Protein AF-A0A923Y8V9-F1 (afdb_monomer)

Sequence (96 aa):
MPATHSASDKLSQPVSETPLPWWRFKIVWLVFGLPATVVVASLVTGAIAWTHIDPVVTDARFTHPNAAEEVAEHGQPKSALEPAMTARNHAATPGR

Foldseek 3Di:
DDDDDDPPPPPDDPPPDDDDDPVPDVVVCVVVVVVVVVVVVVVVVVVVCVVCVPPPPPVVCVVDVCPVVVVVVPDDDPLVPPDPVVNVVVVPDDDD

Secondary structure (DSSP, 8-state):
-----SSGGGS-----PPPPPGGG-HHHHHHHHHHHHHHHHHHHHHHHHHHT-------HHHH-TTHHHHHHTS---GGGGS-HHHHHHHTTS---

Radius of gyration: 38.98 Å; Cα contacts (8 Å, |Δi|>4): 9; chains: 1; bounding box: 86×25×110 Å

Structure (mmCIF, N/CA/C/O backbone):
data_AF-A0A923Y8V9-F1
#
_entry.id   AF-A0A923Y8V9-F1
#
loop_
_atom_site.group_PDB
_atom_site.id
_atom_site.type_symbol
_atom_site.label_atom_id
_atom_site.label_alt_id
_atom_site.label_comp_id
_atom_site.label_asym_id
_atom_site.label_entity_id
_atom_site.label_seq_id
_atom_site.pdbx_PDB_ins_code
_atom_site.Cartn_x
_atom_site.Cartn_y
_atom_site.Cartn_z
_atom_site.occupancy
_atom_site.B_iso_or_equiv
_atom_site.auth_seq_id
_atom_site.auth_comp_id
_atom_site.auth_asym_id
_atom_site.auth_atom_id
_atom_site.pdbx_PDB_model_num
ATOM 1 N N . MET A 1 1 ? -33.529 -1.166 65.664 1.00 61.50 1 MET A N 1
ATOM 2 C CA . MET A 1 1 ? -32.664 -1.370 64.483 1.00 61.50 1 MET A CA 1
ATOM 3 C C . MET A 1 1 ? -33.544 -1.886 63.355 1.00 61.50 1 MET A C 1
ATOM 5 O O . MET A 1 1 ? -34.084 -2.976 63.501 1.00 61.50 1 MET A O 1
ATOM 9 N N . PRO A 1 2 ? -33.810 -1.067 62.328 1.00 56.84 2 PRO A N 1
ATOM 10 C CA . PRO A 1 2 ? -33.341 -1.475 61.002 1.00 56.84 2 PRO A CA 1
ATOM 11 C C . PRO A 1 2 ? -32.772 -0.313 60.173 1.00 56.84 2 PRO A C 1
ATOM 13 O O . PRO A 1 2 ? -33.178 0.839 60.305 1.00 56.84 2 PRO A O 1
ATOM 16 N N . ALA A 1 3 ? -31.793 -0.650 59.335 1.00 61.41 3 ALA A N 1
ATOM 17 C CA . ALA A 1 3 ? -31.054 0.264 58.480 1.00 61.41 3 ALA A CA 1
ATOM 18 C C . ALA A 1 3 ? -31.848 0.625 57.215 1.00 61.41 3 ALA A C 1
ATOM 20 O O . ALA A 1 3 ? -32.334 -0.244 56.492 1.00 61.41 3 ALA A O 1
ATOM 21 N N . THR A 1 4 ? -31.921 1.919 56.922 1.00 61.00 4 THR A N 1
ATOM 22 C CA . THR A 1 4 ? -32.416 2.487 55.666 1.00 61.00 4 THR A CA 1
ATOM 23 C C . THR A 1 4 ? -31.290 2.495 54.624 1.00 61.00 4 THR A C 1
ATOM 25 O O . THR A 1 4 ? -30.652 3.520 54.408 1.00 61.00 4 THR A O 1
ATOM 28 N N . HIS A 1 5 ? -31.007 1.361 53.983 1.00 61.84 5 HIS A N 1
ATOM 29 C CA . HIS A 1 5 ? -30.070 1.270 52.851 1.00 61.84 5 HIS A CA 1
ATOM 30 C C . HIS A 1 5 ? -30.783 0.585 51.675 1.00 61.84 5 HIS A C 1
ATOM 32 O O . HIS A 1 5 ? -30.738 -0.629 51.530 1.00 61.84 5 HIS A O 1
ATOM 38 N N . SER A 1 6 ? -31.517 1.345 50.860 1.00 63.69 6 SER A N 1
ATOM 39 C CA . SER A 1 6 ? -32.122 0.800 49.626 1.00 63.69 6 SER A CA 1
ATOM 40 C C . SER A 1 6 ? -32.202 1.809 48.470 1.00 63.69 6 SER A C 1
ATOM 42 O O . SER A 1 6 ? -32.434 1.430 47.328 1.00 63.69 6 SER A O 1
ATOM 44 N N . ALA A 1 7 ? -31.949 3.100 48.725 1.00 61.41 7 ALA A N 1
ATOM 45 C CA . ALA A 1 7 ? -32.017 4.143 47.698 1.00 61.41 7 ALA A CA 1
ATOM 46 C C . ALA A 1 7 ? -30.687 4.385 46.952 1.00 61.41 7 ALA A C 1
ATOM 48 O O . ALA A 1 7 ? -30.712 4.830 45.808 1.00 61.41 7 ALA A O 1
ATOM 49 N N . SER A 1 8 ? -29.534 4.066 47.553 1.00 61.88 8 SER A N 1
ATOM 50 C CA . SER A 1 8 ? -28.215 4.373 46.967 1.00 61.88 8 SER A CA 1
ATOM 51 C C . SER A 1 8 ? -27.735 3.373 45.906 1.00 61.88 8 SER A C 1
ATOM 53 O O . SER A 1 8 ? -26.780 3.661 45.198 1.00 61.88 8 SER A O 1
ATOM 55 N N . ASP A 1 9 ? -28.401 2.225 45.756 1.00 61.25 9 ASP A N 1
ATOM 56 C CA . ASP A 1 9 ? -27.947 1.121 44.889 1.00 61.25 9 ASP A CA 1
ATOM 57 C C . ASP A 1 9 ? -28.403 1.267 43.418 1.00 61.25 9 ASP A C 1
ATOM 59 O O . ASP A 1 9 ? -27.958 0.562 42.517 1.00 61.25 9 ASP A O 1
ATOM 63 N N . LYS A 1 10 ? -29.304 2.221 43.136 1.00 60.12 10 LYS A N 1
ATOM 64 C CA . LYS A 1 10 ? -29.845 2.461 41.783 1.00 60.12 10 LYS A CA 1
ATOM 65 C C . LYS A 1 10 ? -29.057 3.482 40.955 1.00 60.12 10 LYS A C 1
ATOM 67 O O . LYS A 1 10 ? -29.324 3.608 39.765 1.00 60.12 10 LYS A O 1
ATOM 72 N N . LEU A 1 11 ? -28.101 4.197 41.549 1.00 64.44 11 LEU A N 1
ATOM 73 C CA . LEU A 1 11 ? -27.376 5.300 40.897 1.00 64.44 11 LEU A CA 1
ATOM 74 C C . LEU A 1 11 ? -26.060 4.882 40.218 1.00 64.44 11 LEU A C 1
ATOM 76 O O . LEU A 1 11 ? -25.411 5.720 39.600 1.00 64.44 11 LEU A O 1
ATOM 80 N N . SER A 1 12 ? -25.667 3.608 40.301 1.00 65.25 12 SER A N 1
ATOM 81 C CA . SER A 1 12 ? -24.361 3.138 39.810 1.00 65.25 12 SER A CA 1
ATOM 82 C C . SER A 1 12 ? -24.438 2.027 38.766 1.00 65.25 12 SER A C 1
ATOM 84 O O . SER A 1 12 ? -23.444 1.347 38.545 1.00 65.25 12 SER A O 1
ATOM 86 N N . GLN A 1 13 ? -25.582 1.839 38.102 1.00 67.88 13 GLN A N 1
ATOM 87 C CA . GLN A 1 13 ? -25.665 0.899 36.980 1.00 67.88 13 GLN A CA 1
ATOM 88 C C . GLN A 1 13 ? -24.728 1.382 35.857 1.00 67.88 13 GLN A C 1
ATOM 90 O O . GLN A 1 13 ? -24.989 2.447 35.287 1.00 67.88 13 GLN A O 1
ATOM 95 N N . PRO A 1 14 ? -23.636 0.661 35.530 1.00 71.44 14 PRO A N 1
ATOM 96 C CA . PRO A 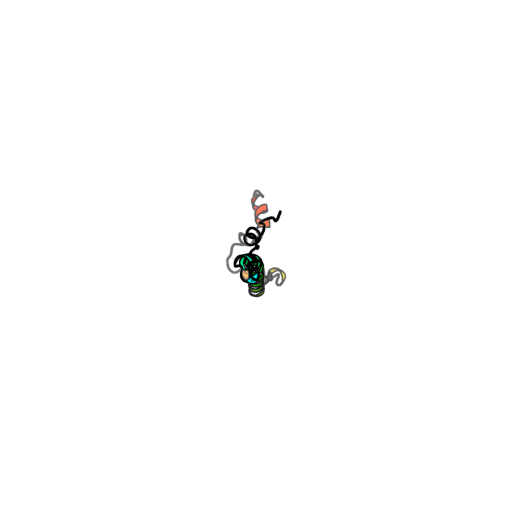1 14 ? -22.805 1.035 34.400 1.00 71.44 14 PRO A CA 1
ATOM 97 C C . PRO A 1 14 ? -23.640 0.858 33.131 1.00 71.44 14 PRO A C 1
ATOM 99 O O . PRO A 1 14 ? -24.134 -0.236 32.848 1.00 71.44 14 PRO A O 1
ATOM 102 N N . VAL A 1 15 ? -23.824 1.936 32.368 1.00 69.44 15 VAL A N 1
ATOM 103 C CA . VAL A 1 15 ? -24.404 1.844 31.026 1.00 69.44 15 VAL A CA 1
ATOM 104 C C . VAL A 1 15 ? -23.470 0.960 30.205 1.00 69.44 15 VAL A C 1
ATOM 106 O O . VAL A 1 15 ? -22.337 1.329 29.909 1.00 69.44 15 VAL A O 1
ATOM 109 N N . SER A 1 16 ? -23.930 -0.245 29.886 1.00 70.31 16 SER A N 1
ATOM 110 C CA . SER A 1 16 ? -23.227 -1.170 29.006 1.00 70.31 16 SER A CA 1
ATOM 111 C C . SER A 1 16 ? -23.435 -0.709 27.566 1.00 70.31 16 SER A C 1
ATOM 113 O O . SER A 1 16 ? -24.332 -1.168 26.860 1.00 70.31 16 SER A O 1
ATOM 115 N N . GLU A 1 17 ? -22.624 0.253 27.126 1.00 78.81 17 GLU A N 1
ATOM 116 C CA . GLU A 1 17 ? -22.580 0.628 25.716 1.00 78.81 17 GLU A CA 1
ATOM 117 C C . GLU A 1 17 ? -22.064 -0.563 24.903 1.00 78.81 17 GLU A C 1
ATOM 119 O O . GLU A 1 17 ? -20.949 -1.046 25.103 1.00 78.81 17 GLU A O 1
ATOM 124 N N . THR A 1 18 ? -22.892 -1.073 23.990 1.00 83.25 18 THR A N 1
ATOM 125 C CA . THR A 1 18 ? -22.457 -2.119 23.062 1.00 83.25 18 THR A CA 1
ATOM 126 C C . THR A 1 18 ? -21.493 -1.488 22.054 1.00 83.25 18 THR A C 1
ATOM 128 O O . THR A 1 18 ? -21.905 -0.578 21.326 1.00 83.25 18 THR A O 1
ATOM 131 N N . PRO A 1 19 ? -20.223 -1.928 21.980 1.00 82.62 19 PRO A N 1
ATOM 132 C CA . PRO A 1 19 ? -19.252 -1.321 21.083 1.00 82.62 19 PRO A CA 1
ATOM 133 C C . PRO A 1 19 ? -19.680 -1.501 19.625 1.00 82.62 19 PRO A C 1
ATOM 135 O O . PRO A 1 19 ? -20.094 -2.584 19.203 1.00 82.62 19 PRO A O 1
ATOM 138 N N . LEU A 1 20 ? -19.574 -0.426 18.838 1.00 86.81 20 LEU A N 1
ATOM 139 C CA . LEU A 1 20 ? -19.866 -0.490 17.411 1.00 86.81 20 LEU A CA 1
ATOM 140 C C . LEU A 1 20 ? -18.872 -1.426 16.698 1.00 86.81 20 LEU A C 1
ATOM 142 O O . LEU A 1 20 ? -17.685 -1.441 17.034 1.00 86.81 20 LEU A O 1
ATOM 146 N N . PRO A 1 21 ? -19.319 -2.158 15.661 1.00 90.94 21 PRO A N 1
ATOM 147 C CA . PRO A 1 21 ? -18.432 -2.969 14.838 1.00 90.94 21 PRO A CA 1
ATOM 148 C C . PRO A 1 21 ? -17.291 -2.147 14.218 1.00 90.94 21 PRO A C 1
ATOM 150 O O . PRO A 1 21 ? -17.514 -1.061 13.678 1.00 90.94 21 PRO A O 1
ATOM 153 N N . TRP A 1 22 ? -16.074 -2.695 14.241 1.00 92.50 22 TRP A N 1
ATOM 1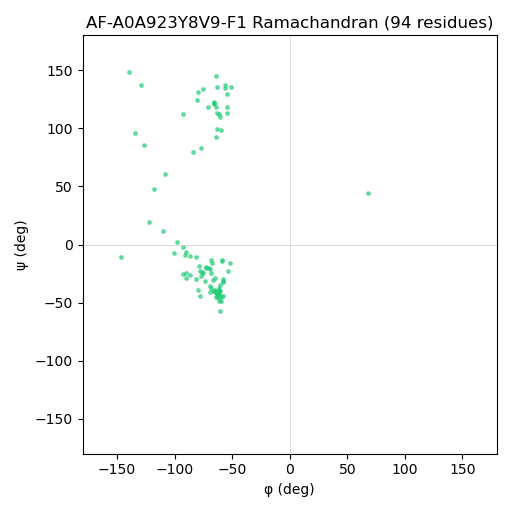54 C CA . TRP A 1 22 ? -14.833 -1.993 13.886 1.00 92.50 22 TRP A CA 1
ATOM 155 C C . TRP A 1 22 ? -14.808 -1.414 12.455 1.00 92.50 22 TRP A C 1
ATOM 157 O O . TRP A 1 22 ? -14.246 -0.351 12.213 1.00 92.50 22 TRP A O 1
ATOM 167 N N . TRP A 1 23 ? -15.479 -2.052 11.499 1.00 92.06 23 TRP A N 1
ATOM 168 C CA . TRP A 1 23 ? -15.544 -1.615 10.098 1.00 92.06 23 TRP A CA 1
ATOM 169 C C . TRP A 1 23 ? -16.328 -0.307 9.878 1.00 92.06 23 TRP A C 1
ATOM 171 O O . TRP A 1 23 ? -16.230 0.297 8.807 1.00 92.06 23 TRP A O 1
ATOM 181 N N . ARG A 1 24 ? -17.092 0.157 10.881 1.00 92.00 24 ARG A N 1
ATOM 182 C CA . ARG A 1 24 ? -17.820 1.438 10.826 1.00 92.00 24 ARG A CA 1
ATOM 183 C C . ARG A 1 24 ? -16.924 2.648 11.098 1.00 92.00 24 ARG A C 1
ATOM 185 O O . ARG A 1 24 ? -17.307 3.769 10.765 1.00 92.00 24 ARG A O 1
ATOM 192 N N . PHE A 1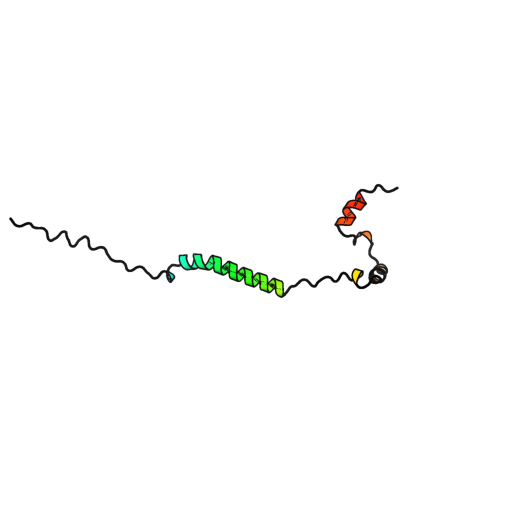 25 ? -15.747 2.457 11.695 1.00 93.25 25 PHE A N 1
ATOM 193 C CA . PHE A 1 25 ? -14.844 3.563 11.997 1.00 93.25 25 PHE A CA 1
ATOM 194 C C . PHE A 1 25 ? -14.043 3.969 10.755 1.00 93.25 25 PHE A C 1
ATOM 196 O O . PHE A 1 25 ? -13.312 3.169 10.178 1.00 93.25 25 PHE A O 1
ATOM 203 N N . LYS A 1 26 ? -14.109 5.251 10.372 1.00 92.88 26 LYS A N 1
ATOM 204 C CA . LYS A 1 26 ? -13.369 5.792 9.213 1.00 92.88 26 LYS A CA 1
ATOM 205 C C . LYS A 1 26 ? -11.850 5.596 9.325 1.00 92.88 26 LYS A C 1
ATOM 207 O O . LYS A 1 26 ? -11.188 5.392 8.315 1.00 92.88 26 LYS A O 1
ATOM 212 N N . ILE A 1 27 ? -11.305 5.617 10.546 1.00 95.06 27 ILE A N 1
ATOM 213 C CA . ILE A 1 27 ? -9.868 5.421 10.801 1.00 95.06 27 ILE A CA 1
ATOM 214 C C . ILE A 1 27 ? -9.373 4.053 10.315 1.00 95.06 27 ILE A C 1
ATOM 216 O O . ILE A 1 27 ? -8.274 3.956 9.785 1.00 95.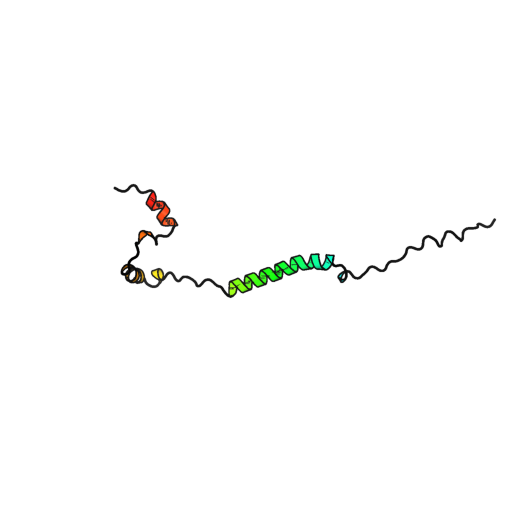06 27 ILE A O 1
ATOM 220 N N . VAL A 1 28 ? -10.204 3.012 10.413 1.00 94.94 28 VAL A N 1
ATOM 221 C CA . VAL A 1 28 ? -9.869 1.660 9.950 1.00 94.94 28 VAL A CA 1
ATOM 222 C C . VAL A 1 28 ? -9.619 1.665 8.443 1.00 94.94 28 VAL A C 1
ATOM 224 O O . VAL A 1 28 ? -8.634 1.104 7.972 1.00 94.94 28 VAL A O 1
ATOM 227 N N . TRP A 1 29 ? -10.452 2.380 7.689 1.00 95.00 29 TRP A N 1
ATOM 228 C CA . TRP A 1 29 ? -10.270 2.546 6.250 1.00 95.00 29 TRP A CA 1
ATOM 229 C C . TRP A 1 29 ? -9.024 3.356 5.893 1.00 95.00 29 TRP A C 1
ATOM 231 O O . TRP A 1 29 ? -8.419 3.074 4.869 1.00 95.00 29 TRP A O 1
ATOM 241 N N . LEU A 1 30 ? -8.590 4.309 6.725 1.00 95.19 30 LEU A N 1
ATOM 242 C CA . LEU A 1 30 ? -7.315 5.012 6.515 1.00 95.19 30 LEU A CA 1
ATOM 243 C C . LEU A 1 30 ? -6.113 4.084 6.740 1.00 95.19 30 LEU A C 1
ATOM 245 O O . LEU A 1 30 ? -5.167 4.104 5.952 1.00 95.19 30 LEU A O 1
ATOM 249 N N . VAL A 1 31 ? -6.179 3.237 7.772 1.00 95.50 31 VAL A N 1
ATOM 250 C CA . VAL A 1 31 ? -5.130 2.256 8.093 1.00 95.50 31 VAL A CA 1
ATOM 251 C C . VAL A 1 31 ? -4.979 1.216 6.987 1.00 95.50 31 VAL A C 1
ATOM 253 O O . VAL A 1 31 ? -3.855 0.891 6.628 1.00 95.50 31 VAL A O 1
ATOM 256 N N . PHE A 1 32 ? -6.079 0.720 6.416 1.00 96.00 32 PHE A N 1
ATOM 257 C CA . PHE A 1 32 ? -6.025 -0.214 5.285 1.00 96.00 32 PHE A CA 1
ATOM 258 C C . PHE A 1 32 ? -5.822 0.480 3.934 1.00 96.00 32 PHE A C 1
ATOM 260 O O . PHE A 1 32 ? -5.213 -0.091 3.031 1.00 96.00 32 PHE A O 1
ATOM 267 N N . GLY A 1 33 ? -6.295 1.717 3.796 1.00 96.69 33 GLY A N 1
ATOM 268 C CA . GLY A 1 33 ? -6.227 2.492 2.563 1.00 96.69 33 GLY A CA 1
ATOM 269 C C . GLY A 1 33 ? -4.797 2.830 2.164 1.00 96.69 33 GLY A C 1
ATOM 270 O O . GLY A 1 33 ? -4.462 2.716 0.988 1.00 96.69 33 GLY A O 1
ATOM 271 N N . LEU A 1 34 ? -3.931 3.172 3.123 1.00 94.50 34 LEU A N 1
ATOM 272 C CA . LEU A 1 34 ? -2.517 3.460 2.856 1.00 94.50 34 LEU A CA 1
ATOM 273 C C . LEU A 1 34 ? -1.775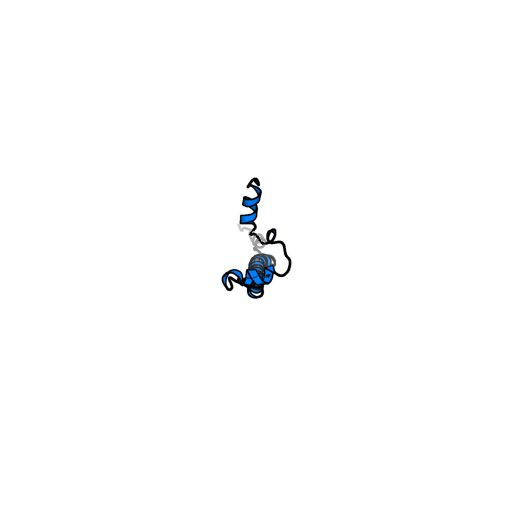 2.247 2.253 1.00 94.50 34 LEU A C 1
ATOM 275 O O . LEU A 1 34 ? -1.281 2.364 1.130 1.00 94.50 34 LEU A O 1
ATOM 279 N N . PRO A 1 35 ? -1.741 1.067 2.906 1.00 97.19 35 PRO A N 1
ATOM 280 C CA . PRO A 1 35 ? -1.152 -0.139 2.331 1.00 97.19 35 PRO A CA 1
ATOM 281 C C . PRO A 1 35 ? -1.796 -0.550 1.006 1.00 97.19 35 PRO A C 1
ATOM 283 O O . PRO A 1 35 ? -1.083 -0.851 0.051 1.00 97.19 35 PRO A O 1
ATOM 286 N N . ALA A 1 36 ? -3.131 -0.517 0.912 1.00 97.81 36 ALA A N 1
ATOM 287 C CA . ALA A 1 36 ? -3.832 -0.880 -0.317 1.00 97.81 36 ALA A CA 1
ATOM 288 C C . ALA A 1 36 ? -3.439 0.031 -1.491 1.00 97.81 36 ALA A C 1
ATOM 290 O O . ALA A 1 36 ? -3.219 -0.453 -2.599 1.00 97.81 36 ALA A O 1
ATOM 291 N N . THR A 1 37 ? -3.276 1.334 -1.242 1.00 97.75 37 THR A N 1
ATOM 292 C CA . THR A 1 37 ? -2.860 2.303 -2.266 1.00 97.75 37 THR A CA 1
ATOM 293 C C . THR A 1 37 ? -1.472 1.979 -2.808 1.00 97.75 37 THR A C 1
ATOM 295 O O . THR A 1 37 ? -1.275 1.997 -4.021 1.00 97.75 37 THR A O 1
ATOM 298 N N . VAL A 1 38 ? -0.515 1.635 -1.940 1.00 97.00 38 VAL A N 1
ATOM 299 C CA . VAL A 1 38 ? 0.851 1.287 -2.368 1.00 97.00 38 VAL A CA 1
ATOM 300 C C . VAL A 1 38 ? 0.868 -0.006 -3.185 1.00 97.00 38 VAL A C 1
ATOM 302 O O . VAL A 1 38 ? 1.553 -0.072 -4.204 1.00 97.00 38 VAL A O 1
ATOM 305 N N . VAL A 1 39 ? 0.081 -1.014 -2.791 1.00 98.06 39 VAL A N 1
ATOM 306 C CA . VAL A 1 39 ? -0.057 -2.261 -3.563 1.00 98.06 39 VAL A CA 1
ATOM 307 C C . VAL A 1 39 ? -0.601 -1.971 -4.962 1.00 98.06 39 VAL A C 1
ATOM 309 O O . VAL A 1 39 ? -0.013 -2.408 -5.951 1.00 98.06 39 VAL A O 1
ATOM 312 N N . VAL A 1 40 ? -1.672 -1.179 -5.067 1.00 98.06 40 VAL A N 1
ATOM 313 C CA . VAL A 1 40 ? -2.235 -0.771 -6.364 1.00 98.06 40 VAL A CA 1
ATOM 314 C C . VAL A 1 40 ? -1.208 0.013 -7.187 1.00 98.06 40 VAL A C 1
ATOM 316 O O . VAL A 1 40 ? -1.009 -0.295 -8.358 1.00 98.06 40 VAL A O 1
ATOM 319 N N . ALA A 1 41 ? -0.503 0.974 -6.586 1.00 97.56 41 ALA A N 1
ATOM 320 C CA . ALA A 1 41 ? 0.525 1.761 -7.269 1.00 97.56 41 ALA A CA 1
ATOM 321 C C . ALA A 1 41 ? 1.688 0.898 -7.794 1.00 97.56 41 ALA A C 1
ATOM 323 O O . ALA A 1 41 ? 2.189 1.136 -8.896 1.00 97.56 41 ALA A O 1
ATOM 324 N N . SER A 1 42 ? 2.092 -0.129 -7.040 1.00 97.62 42 SER A N 1
ATOM 325 C CA . SER A 1 42 ? 3.113 -1.090 -7.468 1.00 97.62 42 SER A CA 1
ATOM 326 C C . SER A 1 42 ? 2.649 -1.896 -8.681 1.00 97.62 42 SER A C 1
ATOM 328 O O . SER A 1 42 ? 3.394 -2.000 -9.655 1.00 97.62 42 SER A O 1
ATOM 330 N N . LEU A 1 43 ? 1.407 -2.390 -8.668 1.00 97.62 43 LEU A N 1
ATOM 331 C CA . LEU A 1 43 ? 0.828 -3.104 -9.809 1.00 97.62 43 LEU A CA 1
ATOM 332 C C . LEU A 1 43 ? 0.718 -2.210 -11.047 1.00 97.62 43 LEU A C 1
ATOM 334 O O . LEU A 1 43 ? 1.070 -2.643 -12.141 1.00 97.62 43 LEU A O 1
ATOM 338 N N . VAL A 1 44 ? 0.283 -0.958 -10.880 1.00 96.94 44 VAL A N 1
ATOM 339 C CA . VAL A 1 44 ? 0.196 0.020 -11.977 1.00 96.94 44 VAL A CA 1
ATOM 340 C C . VAL A 1 44 ? 1.577 0.292 -12.570 1.00 96.94 44 VAL A C 1
ATOM 342 O O . VAL A 1 44 ? 1.747 0.206 -13.783 1.00 96.94 44 VAL A O 1
ATOM 345 N N . THR A 1 45 ? 2.580 0.554 -11.730 1.00 95.00 45 THR A N 1
ATOM 346 C CA . THR A 1 45 ? 3.967 0.755 -12.184 1.00 95.00 45 THR A CA 1
ATOM 347 C C . THR A 1 45 ? 4.493 -0.476 -12.923 1.00 95.00 45 THR A C 1
ATOM 349 O O . THR A 1 45 ? 5.075 -0.347 -13.999 1.00 95.00 45 THR A O 1
ATOM 352 N N . GLY A 1 46 ? 4.243 -1.677 -12.392 1.00 94.81 46 GLY A N 1
ATOM 353 C CA . GLY A 1 46 ? 4.621 -2.933 -13.041 1.00 94.81 46 GLY A CA 1
ATOM 354 C C . GLY A 1 46 ? 3.941 -3.133 -14.399 1.00 94.81 46 GLY A C 1
ATOM 355 O O . GLY A 1 46 ? 4.593 -3.530 -15.363 1.00 94.81 46 GLY A O 1
ATOM 356 N N . ALA A 1 47 ? 2.655 -2.794 -14.510 1.00 93.81 47 ALA A N 1
ATOM 357 C CA . ALA A 1 47 ? 1.921 -2.856 -15.771 1.00 93.81 47 ALA A CA 1
ATOM 358 C C . ALA A 1 47 ? 2.477 -1.869 -16.815 1.00 93.81 47 ALA A C 1
ATOM 360 O O . ALA A 1 47 ? 2.609 -2.214 -17.993 1.00 93.81 47 ALA A O 1
ATOM 361 N N . ILE A 1 48 ? 2.860 -0.659 -16.391 1.00 91.88 48 ILE A N 1
ATOM 362 C CA . ILE A 1 48 ? 3.516 0.327 -17.263 1.00 91.88 48 ILE A CA 1
ATOM 363 C C . ILE A 1 48 ? 4.868 -0.208 -17.748 1.00 91.88 48 ILE A C 1
ATOM 365 O O . ILE A 1 48 ? 5.153 -0.149 -18.942 1.00 91.88 48 ILE A O 1
ATOM 369 N N . ALA A 1 49 ? 5.666 -0.788 -16.850 1.00 88.75 49 ALA A N 1
ATOM 370 C CA . ALA A 1 49 ? 6.972 -1.343 -17.195 1.00 88.75 49 ALA A CA 1
ATOM 371 C C . ALA A 1 49 ? 6.876 -2.491 -18.213 1.00 88.75 49 ALA A C 1
ATOM 373 O O . ALA A 1 49 ? 7.686 -2.558 -19.130 1.00 88.75 49 ALA A O 1
ATOM 374 N N . TRP A 1 50 ? 5.872 -3.367 -18.094 1.00 89.50 50 TRP A N 1
ATOM 375 C CA . TRP A 1 50 ? 5.665 -4.456 -19.056 1.00 89.50 50 TRP A CA 1
ATOM 376 C C . TRP A 1 50 ? 5.236 -3.953 -20.439 1.00 89.50 50 TRP A C 1
ATOM 378 O O . TRP A 1 50 ? 5.631 -4.502 -21.463 1.00 89.50 50 TRP A O 1
ATOM 388 N N . THR A 1 51 ? 4.402 -2.915 -20.480 1.00 85.56 51 THR A N 1
ATOM 389 C CA . THR A 1 51 ? 3.886 -2.367 -21.744 1.00 85.56 51 THR A CA 1
ATOM 390 C C . THR A 1 51 ? 4.910 -1.511 -22.487 1.00 85.56 51 THR A C 1
ATOM 392 O O . THR A 1 51 ? 4.852 -1.443 -23.711 1.00 85.56 51 THR A O 1
ATOM 395 N N . HIS A 1 52 ? 5.857 -0.901 -21.770 1.00 77.81 52 HIS A N 1
ATOM 396 C CA . HIS A 1 52 ? 6.894 -0.023 -22.320 1.00 77.81 52 HIS A CA 1
ATOM 397 C C . HIS A 1 52 ? 8.294 -0.589 -22.066 1.00 77.81 52 HIS A C 1
ATOM 399 O O . HIS A 1 52 ? 9.182 0.122 -21.595 1.00 77.81 52 HIS A O 1
ATOM 405 N N . ILE A 1 53 ? 8.493 -1.879 -22.348 1.00 75.06 53 ILE A N 1
ATOM 406 C CA . ILE A 1 53 ? 9.836 -2.463 -22.355 1.00 75.06 53 ILE A CA 1
ATOM 407 C C . ILE A 1 53 ? 10.635 -1.727 -23.430 1.00 75.06 53 ILE A C 1
ATOM 409 O O . ILE A 1 53 ? 10.312 -1.825 -24.614 1.00 75.06 53 ILE A O 1
ATOM 413 N N . ASP A 1 54 ? 11.639 -0.962 -22.996 1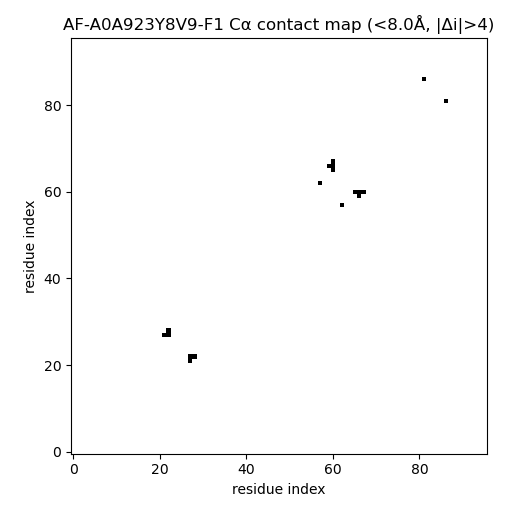.00 76.56 54 ASP A N 1
ATOM 414 C CA . ASP A 1 54 ? 12.562 -0.273 -23.893 1.00 76.56 54 ASP A CA 1
ATOM 415 C C . ASP A 1 54 ? 13.161 -1.322 -24.841 1.00 76.56 54 ASP A C 1
ATOM 417 O O . ASP A 1 54 ? 13.737 -2.311 -24.359 1.00 76.56 54 ASP A O 1
ATOM 421 N N . PRO A 1 55 ? 12.942 -1.206 -26.165 1.00 72.50 55 PRO A N 1
ATOM 422 C CA . PRO A 1 55 ? 13.475 -2.167 -27.108 1.00 72.50 55 PRO A CA 1
ATOM 423 C C . PRO A 1 55 ? 14.980 -2.271 -26.903 1.00 72.50 55 PRO A C 1
ATOM 425 O O . PRO A 1 55 ? 15.695 -1.271 -26.881 1.00 72.50 55 PRO A O 1
ATOM 428 N N . VAL A 1 56 ? 15.467 -3.504 -26.760 1.00 75.38 56 VAL A N 1
ATOM 429 C CA . VAL A 1 56 ? 16.903 -3.761 -26.695 1.00 75.38 56 VAL A CA 1
ATOM 430 C C . VAL A 1 56 ? 17.526 -3.134 -27.936 1.00 75.38 56 VAL A C 1
ATOM 432 O O . VAL A 1 56 ? 17.272 -3.585 -29.054 1.00 75.38 56 VAL A O 1
ATOM 435 N N . VAL A 1 57 ? 18.333 -2.090 -27.734 1.00 68.81 57 VAL A N 1
ATOM 436 C CA . VAL A 1 57 ? 19.198 -1.547 -28.775 1.00 68.81 57 VAL A CA 1
ATOM 437 C C . VAL A 1 57 ? 20.186 -2.658 -29.097 1.00 68.81 57 VAL A C 1
ATOM 439 O O . VAL A 1 57 ? 21.200 -2.832 -28.423 1.00 68.81 57 VAL A O 1
ATOM 442 N N . THR A 1 58 ? 19.858 -3.474 -30.098 1.00 63.34 58 THR A N 1
ATOM 443 C CA . THR A 1 58 ? 20.844 -4.320 -30.750 1.00 63.34 58 THR A CA 1
ATOM 444 C C . THR A 1 58 ? 21.812 -3.348 -31.385 1.00 63.34 58 THR A C 1
ATOM 446 O O . THR A 1 58 ? 21.500 -2.725 -32.400 1.00 63.34 58 THR A O 1
ATOM 449 N N . ASP A 1 59 ? 22.939 -3.132 -30.720 1.00 62.12 59 ASP A N 1
ATOM 450 C CA . ASP A 1 59 ? 24.017 -2.323 -31.246 1.00 62.12 59 ASP A CA 1
ATOM 451 C C . ASP A 1 59 ? 24.452 -2.991 -32.556 1.00 62.12 59 ASP A C 1
ATOM 453 O O . ASP A 1 59 ? 25.129 -4.023 -32.572 1.00 62.12 59 ASP A O 1
ATOM 457 N N . ALA A 1 60 ? 23.946 -2.458 -33.673 1.00 56.12 60 ALA A N 1
ATOM 458 C CA . ALA A 1 60 ? 24.100 -3.031 -35.005 1.00 56.12 60 ALA A CA 1
ATOM 459 C C . ALA A 1 60 ? 25.580 -3.168 -35.394 1.00 56.12 60 ALA A C 1
ATOM 461 O O . ALA A 1 60 ? 25.906 -3.901 -36.325 1.00 56.12 60 ALA A O 1
ATOM 462 N N . ARG A 1 61 ? 26.487 -2.533 -34.639 1.00 53.00 61 ARG A N 1
ATOM 463 C CA . ARG A 1 61 ? 27.934 -2.696 -34.771 1.00 53.00 61 ARG A CA 1
ATOM 464 C C . ARG A 1 61 ? 28.455 -4.069 -34.345 1.00 53.00 61 ARG A C 1
ATOM 466 O O . ARG A 1 61 ? 29.502 -4.470 -34.841 1.00 53.00 61 ARG A O 1
ATOM 473 N N . PHE A 1 62 ? 27.757 -4.798 -33.470 1.00 52.94 62 PHE A N 1
ATOM 474 C CA . PHE A 1 62 ? 28.141 -6.170 -33.106 1.00 52.94 62 PHE A CA 1
ATOM 475 C C . PHE A 1 62 ? 27.570 -7.221 -34.064 1.00 52.94 62 PHE A C 1
ATOM 477 O O . PHE A 1 62 ? 28.162 -8.286 -34.219 1.00 52.94 62 PHE A O 1
ATOM 484 N N . THR A 1 63 ? 26.442 -6.937 -34.723 1.00 55.28 63 THR A N 1
ATOM 485 C CA . THR A 1 63 ? 25.811 -7.862 -35.684 1.00 55.28 63 THR A CA 1
ATOM 486 C C . THR A 1 63 ? 26.325 -7.657 -37.111 1.00 55.28 63 THR A C 1
ATOM 488 O O . THR A 1 63 ? 26.404 -8.611 -37.881 1.00 55.28 63 THR A O 1
ATOM 491 N N . HIS A 1 64 ? 26.745 -6.439 -37.457 1.00 49.03 64 HIS A N 1
ATOM 492 C CA . HIS A 1 64 ? 27.287 -6.101 -38.766 1.00 49.03 64 HIS A CA 1
ATOM 493 C C . HIS A 1 64 ? 28.556 -5.253 -38.592 1.00 49.03 64 HIS A C 1
ATOM 495 O O . HIS A 1 64 ? 28.456 -4.031 -38.473 1.00 49.03 64 HIS A O 1
ATOM 501 N N . PRO A 1 65 ? 29.764 -5.848 -38.625 1.00 53.97 65 PRO A N 1
ATOM 502 C CA . PRO A 1 65 ? 31.014 -5.083 -38.556 1.00 53.97 65 PRO A CA 1
ATOM 503 C C . PRO A 1 65 ? 31.164 -4.048 -39.691 1.00 53.97 65 PRO A C 1
ATOM 505 O O . PRO A 1 65 ? 31.971 -3.133 -39.571 1.00 53.97 65 PRO A O 1
ATOM 508 N N . ASN A 1 66 ? 30.340 -4.139 -40.743 1.00 54.09 66 ASN A N 1
ATOM 509 C CA . ASN A 1 66 ? 30.354 -3.240 -41.901 1.00 54.09 66 ASN A CA 1
ATOM 510 C C . ASN A 1 66 ? 29.253 -2.157 -41.866 1.00 54.09 66 ASN A C 1
ATOM 512 O O . ASN A 1 66 ? 29.268 -1.249 -42.690 1.00 54.09 66 ASN A O 1
ATOM 516 N N . ALA A 1 67 ? 28.307 -2.191 -40.915 1.00 51.06 67 ALA A N 1
ATOM 517 C CA . ALA A 1 67 ? 27.244 -1.172 -40.839 1.00 51.06 67 ALA A CA 1
ATOM 518 C C . ALA A 1 67 ? 27.773 0.210 -40.408 1.00 51.06 67 ALA A C 1
ATOM 520 O O . ALA A 1 67 ? 27.149 1.239 -40.659 1.00 51.06 67 ALA A O 1
ATOM 521 N N . ALA A 1 68 ? 28.951 0.250 -39.778 1.00 52.78 68 ALA A N 1
ATOM 522 C CA . ALA A 1 68 ? 29.641 1.495 -39.458 1.00 52.78 68 ALA A CA 1
ATOM 523 C C . ALA A 1 68 ? 30.181 2.219 -40.708 1.00 52.78 68 ALA A C 1
ATOM 525 O O . ALA A 1 68 ? 30.428 3.422 -40.644 1.00 52.78 68 ALA A O 1
ATOM 526 N N . GLU A 1 69 ? 30.365 1.506 -41.822 1.00 54.25 69 GLU A N 1
ATOM 527 C CA . GLU A 1 69 ? 30.872 2.070 -43.075 1.00 54.25 69 GLU A CA 1
ATOM 528 C C . GLU A 1 69 ? 29.757 2.798 -43.845 1.00 54.25 69 GLU A C 1
ATOM 530 O O . GLU A 1 69 ? 29.969 3.910 -44.320 1.00 54.25 69 GLU A O 1
ATOM 535 N N . GLU A 1 70 ? 28.537 2.250 -43.844 1.00 49.22 70 GLU A N 1
ATOM 536 C CA . GLU A 1 70 ? 27.376 2.818 -44.551 1.00 49.22 70 GLU A CA 1
ATOM 537 C C . GLU A 1 70 ? 26.880 4.138 -43.923 1.00 49.22 70 GLU A C 1
ATOM 539 O O . GLU A 1 70 ? 26.518 5.085 -44.623 1.00 49.22 70 GLU A O 1
ATOM 54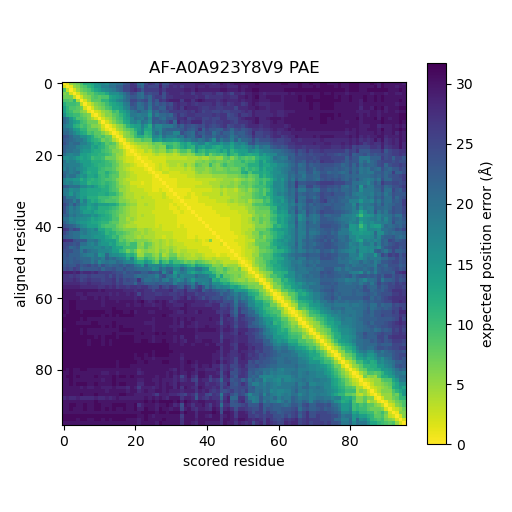4 N N . VAL A 1 71 ? 26.941 4.262 -42.591 1.00 51.97 71 VAL A N 1
ATOM 545 C CA . VAL A 1 71 ? 26.560 5.502 -41.881 1.00 51.97 71 VAL A CA 1
ATOM 546 C C . VAL A 1 71 ? 27.654 6.579 -41.976 1.00 51.97 71 VAL A C 1
ATOM 548 O O . VAL A 1 71 ? 27.366 7.770 -41.860 1.00 51.97 71 VAL A O 1
ATOM 551 N N . ALA A 1 72 ? 28.912 6.195 -42.223 1.00 51.66 72 ALA A N 1
ATOM 552 C CA . ALA A 1 72 ? 30.024 7.139 -42.353 1.00 51.66 72 ALA A CA 1
ATOM 553 C C . ALA A 1 72 ? 29.995 7.940 -43.667 1.00 51.66 72 ALA A C 1
ATOM 555 O O . ALA A 1 72 ? 30.617 9.002 -43.736 1.00 51.66 72 ALA A O 1
ATOM 556 N N . GLU A 1 73 ? 29.268 7.470 -44.683 1.00 48.47 73 GLU A N 1
ATOM 557 C CA . GLU A 1 73 ? 29.134 8.166 -45.968 1.00 48.47 73 GLU A CA 1
ATOM 558 C C . GLU A 1 73 ? 28.178 9.374 -45.878 1.00 48.47 73 GLU A C 1
ATOM 560 O O . GLU A 1 73 ? 28.336 10.353 -46.605 1.00 48.47 73 GLU A O 1
ATOM 565 N N . HIS A 1 74 ? 27.258 9.379 -44.905 1.00 47.69 74 HIS A N 1
ATOM 566 C CA . HIS A 1 74 ? 26.268 10.443 -44.707 1.00 47.69 74 HIS A CA 1
ATOM 567 C C . HIS A 1 74 ? 26.568 11.298 -43.458 1.00 47.69 74 HIS A C 1
ATOM 569 O O . HIS A 1 74 ? 25.772 11.426 -42.532 1.00 47.69 74 HIS A O 1
ATOM 575 N N . GLY A 1 75 ? 27.739 11.939 -43.461 1.00 50.59 75 GLY A N 1
ATOM 576 C CA . GLY A 1 75 ? 27.870 13.324 -42.992 1.00 50.59 75 GLY A CA 1
ATOM 577 C C . GLY A 1 75 ? 27.676 13.647 -41.504 1.00 50.59 75 GLY A C 1
ATOM 578 O O . GLY A 1 75 ? 27.072 14.676 -41.212 1.00 50.59 75 GLY A O 1
ATOM 579 N N . GLN A 1 76 ? 28.226 12.872 -40.560 1.00 47.69 76 GLN A N 1
ATOM 580 C CA . GLN A 1 76 ? 28.335 13.328 -39.160 1.00 47.69 76 GLN A CA 1
ATOM 581 C C . GLN A 1 76 ? 29.757 13.173 -38.590 1.00 47.69 76 GLN A C 1
ATOM 583 O O . GLN A 1 76 ? 30.410 12.151 -38.824 1.00 47.69 76 GLN A O 1
ATOM 588 N N . PRO A 1 77 ? 30.277 14.170 -37.841 1.00 45.91 77 PRO A N 1
ATOM 589 C CA . PRO A 1 77 ? 31.626 14.124 -37.294 1.00 45.91 77 PRO A CA 1
ATOM 590 C C . PRO A 1 77 ? 31.748 13.006 -36.249 1.00 45.91 77 PRO A C 1
ATOM 592 O O . PRO A 1 77 ? 31.059 12.991 -35.229 1.00 45.91 77 PRO A O 1
ATOM 595 N N . LYS A 1 78 ? 32.684 12.083 -36.504 1.00 54.72 78 LYS A N 1
ATOM 596 C CA . LYS A 1 78 ? 33.021 10.898 -35.688 1.00 54.72 78 LYS A CA 1
ATOM 597 C C . LYS A 1 78 ? 33.291 11.184 -34.201 1.00 54.72 78 LYS A C 1
ATOM 599 O O . LYS A 1 78 ? 33.253 10.256 -33.404 1.00 54.72 78 LYS A O 1
ATOM 604 N N . SER A 1 79 ? 33.528 12.438 -33.822 1.00 56.12 79 SER A N 1
ATOM 605 C CA . SER A 1 79 ? 33.811 12.855 -32.445 1.00 56.12 79 SER A CA 1
ATOM 606 C C . SER A 1 79 ? 32.598 12.819 -31.509 1.00 56.12 79 SER A C 1
ATOM 608 O O . SER A 1 79 ? 32.780 12.771 -30.297 1.00 56.12 79 SER A O 1
ATOM 610 N N . ALA A 1 80 ? 31.367 12.834 -32.032 1.00 56.91 80 ALA A N 1
ATOM 611 C CA . ALA A 1 80 ? 30.154 12.894 -31.208 1.00 56.91 80 ALA A CA 1
ATOM 612 C C . ALA A 1 80 ? 29.587 11.517 -30.800 1.00 56.91 80 ALA A C 1
ATOM 614 O O . ALA A 1 80 ? 28.644 11.460 -30.016 1.00 56.91 80 ALA A O 1
ATOM 615 N N . LEU A 1 81 ? 30.139 10.412 -31.322 1.00 60.09 81 LEU A N 1
ATOM 616 C CA . LEU A 1 81 ? 29.659 9.043 -31.060 1.00 60.09 81 LEU A CA 1
ATOM 617 C C . LEU A 1 81 ? 30.614 8.210 -30.193 1.00 60.09 81 LEU A C 1
ATOM 619 O O . LEU A 1 81 ? 30.455 6.990 -30.097 1.00 60.09 81 LEU A O 1
ATOM 623 N N . GLU A 1 82 ? 31.621 8.826 -29.579 1.00 58.00 82 GLU A N 1
ATOM 624 C CA . GLU A 1 82 ? 32.479 8.111 -28.640 1.00 58.00 82 GLU A CA 1
ATOM 625 C C . GLU A 1 82 ? 31.738 7.900 -27.311 1.00 58.00 82 GLU A C 1
ATOM 627 O O . GLU A 1 82 ? 31.131 8.843 -26.792 1.00 58.00 82 GLU A O 1
ATOM 632 N N . PRO A 1 83 ? 31.770 6.684 -26.728 1.00 67.12 83 PRO A N 1
ATOM 633 C CA . PRO A 1 83 ? 31.188 6.441 -25.416 1.00 67.12 83 P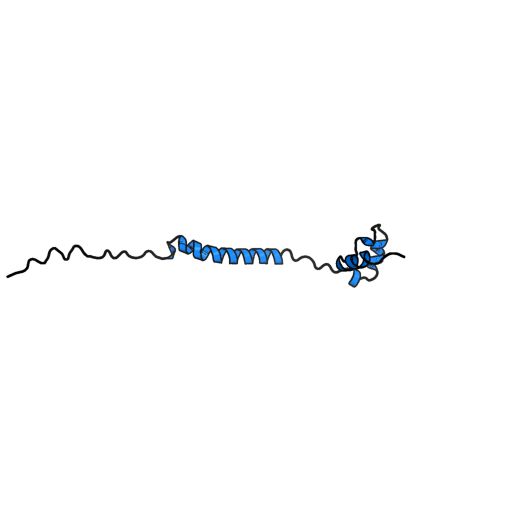RO A CA 1
ATOM 634 C C . PRO A 1 83 ? 31.702 7.477 -24.414 1.00 67.12 83 PRO A C 1
ATOM 636 O O . PRO A 1 83 ? 32.904 7.740 -24.358 1.00 67.12 83 PRO A O 1
ATOM 639 N N . ALA A 1 84 ? 30.811 8.039 -23.590 1.00 62.69 84 ALA A N 1
ATOM 640 C CA . ALA A 1 84 ? 31.147 9.114 -22.646 1.00 62.69 84 ALA A CA 1
ATOM 641 C C . ALA A 1 84 ? 32.333 8.773 -21.713 1.00 62.69 84 ALA A C 1
ATOM 643 O O . ALA A 1 84 ? 33.016 9.663 -21.207 1.00 62.69 84 ALA A O 1
ATOM 644 N N . MET A 1 85 ? 32.602 7.479 -21.511 1.00 63.88 85 MET A N 1
ATOM 645 C CA . MET A 1 85 ? 33.745 6.975 -20.748 1.00 63.88 85 MET A CA 1
ATOM 646 C C . MET A 1 85 ? 35.090 7.105 -21.481 1.00 63.88 85 MET A C 1
ATOM 648 O O . MET A 1 85 ? 36.106 7.325 -20.827 1.00 63.88 85 MET A O 1
ATOM 652 N N . THR A 1 86 ? 35.113 7.017 -22.813 1.00 63.31 86 THR A N 1
ATOM 653 C CA . THR A 1 86 ? 36.328 7.160 -23.633 1.00 63.31 86 THR A CA 1
ATOM 654 C C . THR A 1 86 ? 36.710 8.633 -23.788 1.00 63.31 86 THR A C 1
ATOM 656 O O . THR A 1 86 ? 37.862 8.998 -23.550 1.00 63.31 86 THR A O 1
ATOM 659 N N . ALA A 1 87 ? 35.734 9.511 -24.052 1.00 61.19 87 ALA A N 1
ATOM 660 C CA . ALA A 1 87 ? 35.961 10.947 -24.262 1.00 61.19 87 ALA A CA 1
ATOM 661 C C . ALA A 1 87 ? 36.658 11.649 -23.075 1.00 61.19 87 ALA A C 1
ATOM 663 O O . ALA A 1 87 ? 37.422 12.597 -23.260 1.00 61.19 87 ALA A O 1
ATOM 664 N N . ARG A 1 88 ? 36.449 11.158 -21.845 1.00 65.38 88 ARG A N 1
ATOM 665 C CA . ARG A 1 88 ? 37.080 11.713 -20.636 1.00 65.38 88 ARG A CA 1
ATOM 666 C C . ARG A 1 88 ? 38.601 11.554 -20.603 1.00 65.38 88 ARG A C 1
ATOM 668 O O . ARG A 1 88 ? 39.268 12.399 -20.015 1.00 65.38 88 ARG A O 1
ATOM 675 N N . ASN A 1 89 ? 39.149 10.520 -21.240 1.00 61.84 89 ASN A N 1
ATOM 676 C CA . ASN A 1 89 ? 40.588 10.242 -21.199 1.00 61.84 89 ASN A CA 1
ATOM 677 C C . ASN A 1 89 ? 41.352 10.886 -22.367 1.00 61.84 89 ASN A C 1
ATOM 679 O O . ASN A 1 89 ? 42.531 11.209 -22.229 1.00 61.84 89 ASN A O 1
ATOM 683 N N . HIS A 1 90 ? 40.685 11.146 -23.494 1.00 59.47 90 HIS A N 1
ATOM 684 C CA . HIS A 1 90 ? 41.319 11.767 -24.661 1.00 59.47 90 HIS A CA 1
ATOM 685 C C . HIS A 1 90 ? 41.568 13.277 -24.499 1.00 59.47 90 HIS A C 1
ATOM 687 O O . HIS A 1 90 ? 42.523 13.790 -25.076 1.00 59.47 90 HIS A O 1
ATOM 693 N N . ALA A 1 91 ? 40.804 13.979 -23.650 1.00 61.56 91 ALA A N 1
ATOM 694 C CA . ALA A 1 91 ? 41.044 15.395 -23.331 1.00 61.56 91 ALA A CA 1
ATOM 695 C C . ALA A 1 91 ? 42.346 15.649 -22.539 1.00 61.56 91 ALA A C 1
ATOM 697 O O . ALA A 1 91 ? 42.805 16.786 -22.457 1.00 61.56 91 ALA A O 1
ATOM 698 N N . ALA A 1 92 ? 42.944 14.605 -21.952 1.00 60.59 92 ALA A N 1
ATOM 699 C CA . ALA A 1 92 ? 44.156 14.701 -21.137 1.00 60.59 92 ALA A CA 1
ATOM 700 C C . ALA A 1 92 ? 45.451 14.349 -21.897 1.00 60.59 92 ALA A C 1
ATOM 702 O O . ALA A 1 92 ? 46.526 14.361 -21.297 1.00 60.59 92 ALA A O 1
ATOM 703 N N . THR A 1 93 ? 45.384 14.037 -23.197 1.00 62.03 93 THR A N 1
ATOM 704 C CA . THR A 1 93 ? 46.588 13.785 -24.005 1.00 62.03 93 THR A CA 1
ATOM 705 C C . THR A 1 93 ? 47.026 15.087 -24.686 1.00 62.03 93 THR A C 1
ATOM 707 O O . THR A 1 93 ? 46.302 15.567 -25.558 1.00 62.03 93 THR A O 1
ATOM 710 N N . PRO A 1 94 ? 48.178 15.690 -24.327 1.00 52.75 94 PRO A N 1
ATOM 711 C CA . PRO A 1 94 ? 48.686 16.851 -25.045 1.00 52.75 94 PRO A CA 1
ATOM 712 C C . PRO A 1 94 ? 49.054 16.434 -26.472 1.00 52.75 94 PRO A C 1
ATOM 714 O O . PRO A 1 94 ? 49.846 15.511 -26.677 1.00 52.75 94 PRO A O 1
ATOM 717 N N . GLY A 1 95 ? 48.437 17.102 -27.449 1.00 67.44 95 GLY A N 1
ATOM 718 C CA . GLY A 1 95 ? 48.774 16.955 -28.860 1.00 67.44 95 GLY A CA 1
ATOM 719 C C . GLY A 1 95 ? 50.253 17.257 -29.080 1.00 67.44 95 GLY A C 1
ATOM 720 O O . GLY A 1 95 ? 50.783 18.220 -28.527 1.00 67.44 95 GLY A O 1
ATOM 721 N N . ARG A 1 96 ? 50.915 16.397 -29.851 1.00 46.03 96 ARG A N 1
ATOM 722 C CA . ARG A 1 96 ? 52.164 16.767 -30.515 1.00 46.03 96 ARG A CA 1
ATOM 723 C C . ARG A 1 96 ? 51.842 17.625 -31.726 1.00 46.03 96 ARG A C 1
ATOM 725 O O . ARG A 1 96 ? 50.837 17.295 -32.394 1.00 46.03 96 ARG A O 1
#

Mean predicted aligned error: 19.3 Å

pLDDT: mean 72.09, std 17.42, range [45.91, 98.06]

Solvent-accessible surface area (backbone atoms only — not comparable to full-atom values): 6538 Å² total; per-residue (Å²): 140,84,84,94,80,76,77,77,76,74,80,70,74,75,81,80,76,78,79,75,66,69,88,76,42,70,65,54,53,53,66,52,43,56,60,51,49,54,54,5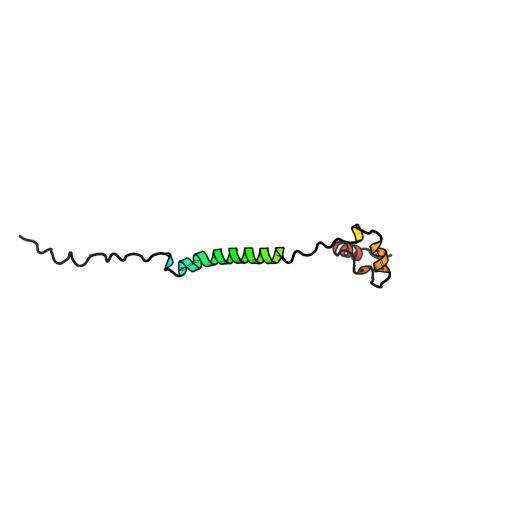2,51,50,52,53,52,50,52,51,50,68,76,61,61,76,74,78,78,72,60,53,62,80,81,32,83,62,54,64,58,66,59,63,75,68,79,70,73,76,82,80,76,55,57,77,79,58,56,68,60,61,78,74,57,83,82,129